Protein AF-A0A5J6XU18-F1 (afdb_monomer_lite)

Radius of gyration: 21.59 Å; chains: 1; bounding box: 53×30×56 Å

Secondary structure (DSSP, 8-state):
-PPEEEEEETTEEE--SEEEEEEEEETTEEEEEEEEE--HHHHHHHTT-SEEEEEEEETTS-EEEEEEEEEEEPSSS-EEEEEEEES-GGGGTTSEEEETT-S----TTTT--HHHHHHH-PPP----------HHHHHHHHTS-HHHHHHHHHHHHHHHH-

Sequence (162 aa):
MVGVKTVNLDGEEIYIFNSAIYILETSSGFSLELDIIVSEVALKKYSSRESIIAEIELSDSRVISSFMYVKSIPGRLPQLNLNCVIDGPYEYQGLDHIDENGINFPDVEKGISLADIRKVEMPDEKITLKLTLPIDQVEWLRGKTSKELKQIFKAIIYDQMN

Structure (mmCIF, N/CA/C/O backbone):
data_AF-A0A5J6XU18-F1
#
_entry.id   AF-A0A5J6XU18-F1
#
loop_
_atom_site.group_PDB
_atom_site.id
_atom_site.type_symbol
_atom_site.label_atom_id
_atom_site.label_alt_id
_atom_site.label_comp_id
_atom_site.label_asym_id
_atom_site.label_entity_id
_atom_site.label_seq_id
_atom_site.pdbx_PDB_ins_code
_atom_site.Cartn_x
_atom_site.Cartn_y
_atom_site.Cartn_z
_atom_site.occupancy
_atom_site.B_iso_or_equiv
_atom_site.auth_seq_id
_atom_site.auth_comp_id
_atom_site.auth_asym_id
_atom_site.auth_atom_id
_atom_site.pdbx_PDB_model_num
ATOM 1 N N . MET A 1 1 ? 4.903 -5.588 -23.743 1.00 73.75 1 MET A N 1
ATOM 2 C CA . MET A 1 1 ? 5.533 -4.983 -22.561 1.00 73.75 1 MET A CA 1
ATOM 3 C C . MET A 1 1 ? 5.434 -5.980 -21.428 1.00 73.75 1 MET A C 1
ATOM 5 O O . MET A 1 1 ? 4.394 -6.625 -21.307 1.00 73.75 1 MET A O 1
ATOM 9 N N . VAL A 1 2 ? 6.515 -6.175 -20.682 1.00 86.88 2 VAL A N 1
ATOM 10 C CA . VAL A 1 2 ? 6.519 -7.086 -19.535 1.00 86.88 2 VAL A CA 1
ATOM 11 C C . VAL A 1 2 ? 5.842 -6.377 -18.364 1.00 86.88 2 VAL A C 1
ATOM 13 O O . VAL A 1 2 ? 6.276 -5.309 -17.954 1.00 86.88 2 VAL A O 1
ATOM 16 N N . GLY A 1 3 ? 4.743 -6.944 -17.871 1.00 90.69 3 GLY A N 1
ATOM 17 C CA . GLY A 1 3 ? 4.034 -6.436 -16.695 1.00 90.69 3 GLY A CA 1
ATOM 18 C C . GLY A 1 3 ? 4.533 -7.069 -15.398 1.00 90.69 3 GLY A C 1
ATOM 19 O O . GLY A 1 3 ? 5.214 -8.099 -15.428 1.00 90.69 3 GLY A O 1
ATOM 20 N N . VAL A 1 4 ? 4.137 -6.481 -14.272 1.00 96.06 4 VAL A N 1
ATOM 21 C CA . VAL A 1 4 ? 4.347 -7.033 -12.928 1.00 96.06 4 VAL A CA 1
ATOM 22 C C . VAL A 1 4 ? 3.276 -8.082 -12.637 1.00 96.06 4 VAL A C 1
ATOM 24 O O . VAL A 1 4 ? 2.104 -7.895 -12.964 1.00 96.06 4 VAL A O 1
ATOM 27 N N . LYS A 1 5 ? 3.683 -9.198 -12.036 1.00 95.81 5 LYS A N 1
ATOM 28 C CA . LYS A 1 5 ? 2.805 -10.301 -11.643 1.00 95.81 5 LYS A CA 1
ATOM 29 C C . LYS A 1 5 ? 2.536 -10.288 -10.139 1.00 95.81 5 LYS A C 1
ATOM 31 O O . LYS A 1 5 ? 1.376 -10.326 -9.745 1.00 95.81 5 LYS A O 1
ATOM 36 N N . THR A 1 6 ? 3.584 -10.223 -9.322 1.00 97.12 6 THR A N 1
ATOM 37 C CA . THR A 1 6 ? 3.496 -10.129 -7.857 1.00 97.12 6 THR A CA 1
ATOM 38 C C . THR A 1 6 ? 4.580 -9.194 -7.332 1.00 97.12 6 THR A C 1
ATOM 40 O O . THR A 1 6 ? 5.605 -8.980 -7.987 1.00 97.12 6 THR A O 1
ATOM 43 N N . VAL A 1 7 ? 4.342 -8.617 -6.154 1.00 97.88 7 VAL A N 1
ATOM 44 C CA . VAL A 1 7 ? 5.342 -7.833 -5.424 1.00 97.88 7 VAL A CA 1
ATOM 45 C C . VAL A 1 7 ? 5.309 -8.240 -3.966 1.00 97.88 7 VAL A C 1
ATOM 47 O O . VAL A 1 7 ? 4.254 -8.268 -3.329 1.00 97.88 7 VAL A O 1
ATOM 50 N N . ASN A 1 8 ? 6.491 -8.516 -3.443 1.00 97.62 8 ASN A N 1
ATOM 51 C CA . ASN A 1 8 ? 6.731 -8.783 -2.044 1.00 97.62 8 ASN A CA 1
ATOM 52 C C . ASN A 1 8 ? 7.600 -7.665 -1.456 1.00 97.62 8 ASN A C 1
ATOM 54 O O . ASN A 1 8 ? 8.600 -7.265 -2.051 1.00 97.62 8 ASN A O 1
ATOM 58 N N . LEU A 1 9 ? 7.180 -7.142 -0.306 1.00 97.50 9 LEU A N 1
ATOM 59 C CA . LEU A 1 9 ? 7.829 -6.058 0.420 1.00 97.50 9 LEU A CA 1
ATOM 60 C C . LEU A 1 9 ? 8.232 -6.546 1.818 1.00 97.50 9 LEU A C 1
ATOM 62 O O . LEU A 1 9 ? 7.369 -6.783 2.667 1.00 97.50 9 LEU A O 1
ATOM 66 N N . ASP A 1 10 ? 9.539 -6.667 2.067 1.00 95.69 10 ASP A N 1
ATOM 67 C CA . ASP A 1 10 ? 10.135 -7.214 3.301 1.00 95.69 10 ASP A CA 1
ATOM 68 C C . ASP A 1 10 ? 9.577 -8.592 3.716 1.00 95.69 10 ASP A C 1
ATOM 70 O O . ASP A 1 10 ? 9.304 -8.856 4.890 1.00 95.69 10 ASP A O 1
ATOM 74 N N . GLY A 1 11 ? 9.406 -9.492 2.749 1.00 95.00 11 GLY A N 1
ATOM 75 C CA . GLY A 1 11 ? 8.909 -10.851 2.969 1.00 95.00 11 GLY A CA 1
ATOM 76 C C . GLY A 1 11 ? 7.382 -10.978 2.945 1.00 95.00 11 GLY A C 1
ATOM 77 O O . GLY A 1 11 ? 6.873 -12.095 3.043 1.00 95.00 11 GLY A O 1
ATOM 78 N N . GLU A 1 12 ? 6.638 -9.885 2.766 1.00 96.31 12 GLU A N 1
ATOM 79 C CA . GLU A 1 12 ? 5.176 -9.884 2.695 1.00 96.31 12 GLU A CA 1
ATOM 80 C C . GLU A 1 12 ? 4.657 -9.539 1.296 1.00 96.31 12 GLU A C 1
ATOM 82 O O . GLU A 1 12 ? 4.913 -8.455 0.773 1.00 96.31 12 GLU A O 1
ATOM 87 N N . GLU A 1 13 ? 3.888 -10.452 0.700 1.00 96.00 13 GLU A N 1
ATOM 88 C CA . GLU A 1 13 ? 3.200 -10.201 -0.568 1.00 96.00 13 GLU A CA 1
ATOM 89 C C . GLU A 1 13 ? 2.076 -9.180 -0.372 1.00 96.00 13 GLU A C 1
ATOM 91 O O . GLU A 1 13 ? 1.238 -9.316 0.525 1.00 96.00 13 GLU A O 1
ATOM 96 N N . ILE A 1 14 ? 2.050 -8.162 -1.230 1.00 95.31 14 ILE A N 1
ATOM 97 C CA . ILE A 1 14 ? 1.021 -7.124 -1.216 1.00 95.31 14 ILE A CA 1
ATOM 98 C C . ILE A 1 14 ? 0.064 -7.289 -2.394 1.00 95.31 14 ILE A C 1
ATOM 100 O O . ILE A 1 14 ? 0.458 -7.646 -3.504 1.00 95.31 14 ILE A O 1
ATOM 104 N N . TYR A 1 15 ? -1.211 -6.972 -2.169 1.00 95.06 15 TYR A N 1
ATOM 105 C CA . TYR A 1 15 ? -2.179 -6.919 -3.258 1.00 95.06 15 TYR A CA 1
ATOM 106 C C . TYR A 1 15 ? -1.983 -5.643 -4.080 1.00 95.06 15 TYR A C 1
ATOM 108 O O . TYR A 1 15 ? -2.032 -4.532 -3.543 1.00 95.06 15 TYR A O 1
ATOM 116 N N . ILE A 1 16 ? -1.803 -5.809 -5.389 1.00 95.31 16 ILE A N 1
ATOM 117 C CA . ILE A 1 16 ? -1.628 -4.714 -6.343 1.00 95.31 16 ILE A CA 1
ATOM 118 C C . ILE A 1 16 ? -2.872 -4.611 -7.215 1.00 95.31 16 ILE A C 1
ATOM 120 O O . ILE A 1 16 ? -3.276 -5.577 -7.859 1.00 95.31 16 ILE A O 1
ATOM 124 N N . PHE A 1 17 ? -3.460 -3.418 -7.265 1.00 95.75 17 PHE A N 1
ATOM 125 C CA . PHE A 1 17 ? -4.622 -3.142 -8.110 1.00 95.75 17 PHE A CA 1
ATOM 126 C C . PHE A 1 17 ? -4.215 -2.834 -9.549 1.00 95.75 17 PHE A C 1
ATOM 128 O O . PHE A 1 17 ? -4.908 -3.222 -10.486 1.00 95.75 17 PHE A O 1
ATOM 135 N N . ASN A 1 18 ? -3.098 -2.130 -9.718 1.00 95.56 18 ASN A N 1
ATOM 136 C CA . ASN A 1 18 ? -2.451 -1.879 -10.999 1.00 95.56 18 ASN A CA 1
ATOM 137 C C . ASN A 1 18 ? -1.001 -1.463 -10.753 1.00 95.56 18 ASN A C 1
ATOM 139 O O . ASN A 1 18 ? -0.651 -1.027 -9.654 1.00 95.56 18 ASN A O 1
ATOM 143 N N . SER A 1 19 ? -0.164 -1.601 -11.773 1.00 95.62 19 SER A N 1
ATOM 144 C CA . SER A 1 19 ? 1.255 -1.292 -11.672 1.00 95.62 19 SER A CA 1
ATOM 145 C C . SER A 1 19 ? 1.853 -0.891 -13.006 1.00 95.62 19 SER A C 1
ATOM 147 O O . SER A 1 19 ? 1.352 -1.272 -14.065 1.00 95.62 19 SER A O 1
ATOM 149 N N . ALA A 1 20 ? 2.971 -0.185 -12.936 1.00 95.19 20 ALA A N 1
ATOM 150 C CA . ALA A 1 20 ? 3.856 0.023 -14.058 1.00 95.19 20 ALA A CA 1
ATOM 151 C C . ALA A 1 20 ? 5.301 -0.090 -13.585 1.00 95.19 20 ALA A C 1
ATOM 153 O O . ALA A 1 20 ? 5.686 0.540 -12.604 1.00 95.19 20 ALA A O 1
ATOM 154 N N . ILE A 1 21 ? 6.086 -0.893 -14.298 1.00 95.81 21 ILE A N 1
ATOM 155 C CA . ILE A 1 21 ? 7.522 -1.016 -14.079 1.00 95.81 21 ILE A CA 1
ATOM 156 C C . ILE A 1 21 ? 8.251 -0.549 -15.335 1.00 95.81 21 ILE A C 1
ATOM 158 O O . ILE A 1 21 ? 7.909 -0.956 -16.450 1.00 95.81 21 ILE A O 1
ATOM 162 N N . TYR A 1 22 ? 9.223 0.335 -15.160 1.00 95.06 22 TYR A N 1
ATOM 163 C CA . TYR A 1 22 ? 9.940 0.965 -16.259 1.00 95.06 22 TYR A CA 1
ATOM 164 C C . TYR A 1 22 ? 11.332 1.408 -15.818 1.00 95.06 22 TYR A C 1
ATOM 166 O O . TYR A 1 22 ? 11.660 1.449 -14.633 1.00 95.06 22 TYR A O 1
ATOM 174 N N . ILE A 1 23 ? 12.166 1.716 -16.800 1.00 95.12 23 ILE A N 1
ATOM 175 C CA . ILE A 1 23 ? 13.488 2.288 -16.599 1.00 95.12 23 ILE A CA 1
ATOM 176 C C . ILE A 1 23 ? 13.374 3.783 -16.862 1.00 95.12 23 ILE A C 1
ATOM 178 O O . ILE A 1 23 ? 12.904 4.181 -17.930 1.00 95.12 23 ILE A O 1
ATOM 182 N N . LEU A 1 24 ? 13.805 4.596 -15.906 1.00 94.56 24 LEU A N 1
ATOM 183 C CA . LEU A 1 24 ? 13.913 6.038 -16.064 1.00 94.56 24 LEU A CA 1
ATOM 184 C C . LEU A 1 24 ? 15.366 6.401 -16.382 1.00 94.56 24 LEU A C 1
ATOM 186 O O . LEU A 1 24 ? 16.273 6.124 -15.596 1.00 94.56 24 LEU A O 1
ATOM 190 N N . GLU A 1 25 ? 15.580 7.026 -17.536 1.00 93.38 25 GLU A N 1
ATOM 191 C CA . GLU A 1 25 ? 16.854 7.619 -17.931 1.00 93.38 25 GLU A CA 1
ATOM 192 C C . GLU A 1 25 ? 16.849 9.109 -17.610 1.00 93.38 25 GLU A C 1
ATOM 194 O O . GLU A 1 25 ? 16.019 9.886 -18.089 1.00 93.38 25 GLU A O 1
ATOM 199 N N . THR A 1 26 ? 17.821 9.503 -16.799 1.00 90.62 26 THR A N 1
ATOM 200 C CA . THR A 1 26 ? 18.073 10.892 -16.431 1.00 90.62 26 THR A CA 1
ATOM 201 C C . THR A 1 26 ? 19.491 11.269 -16.825 1.00 90.62 26 THR A C 1
ATOM 203 O O . THR A 1 26 ? 20.350 10.415 -17.059 1.00 90.62 26 THR A O 1
ATOM 206 N N . SER A 1 27 ? 19.783 12.566 -16.812 1.00 88.06 27 SER A N 1
ATOM 207 C CA . SER A 1 27 ? 21.153 13.055 -17.010 1.00 88.06 27 SER A CA 1
ATOM 208 C C . SER A 1 27 ? 22.190 12.491 -16.017 1.00 88.06 27 SER A C 1
ATOM 210 O O . SER A 1 27 ? 23.386 12.528 -16.310 1.00 88.06 27 SER A O 1
ATOM 212 N N . SER A 1 28 ? 21.768 11.962 -14.860 1.00 86.88 28 SER A N 1
ATOM 213 C CA . SER A 1 28 ? 22.644 11.387 -13.828 1.00 86.88 28 SER A CA 1
ATOM 214 C C . SER A 1 28 ? 22.764 9.859 -13.869 1.00 86.88 28 SER A C 1
ATOM 216 O O . SER A 1 28 ? 23.577 9.309 -13.124 1.00 86.88 28 SER A O 1
ATOM 218 N N . GLY A 1 29 ? 22.008 9.174 -14.732 1.00 92.88 29 GLY A N 1
ATOM 219 C CA . GLY A 1 29 ? 22.038 7.719 -14.884 1.00 92.88 29 GLY A CA 1
ATOM 220 C C . GLY A 1 29 ? 20.647 7.102 -15.013 1.00 92.88 29 GLY A C 1
ATOM 221 O O . GLY A 1 29 ? 19.674 7.785 -15.339 1.00 92.88 29 GLY A O 1
ATOM 222 N N . PHE A 1 30 ? 20.570 5.799 -14.742 1.00 94.94 30 PHE A N 1
ATOM 223 C CA . PHE A 1 30 ? 19.352 5.001 -14.870 1.00 94.94 30 PHE A CA 1
ATOM 224 C C . PHE A 1 30 ? 18.791 4.627 -13.495 1.00 94.94 30 PHE A C 1
ATOM 226 O O . PHE A 1 30 ? 19.539 4.240 -12.591 1.00 94.94 30 PHE A O 1
ATOM 233 N N . SER A 1 31 ? 17.470 4.668 -13.348 1.00 95.75 31 SER A N 1
ATOM 234 C CA . SER A 1 31 ? 16.764 4.037 -12.232 1.00 95.75 31 SER A CA 1
ATOM 235 C C . SER A 1 31 ? 15.734 3.035 -12.733 1.00 95.75 31 SER A C 1
ATOM 237 O O . SER A 1 31 ? 15.142 3.191 -13.800 1.00 95.75 31 SER A O 1
ATOM 239 N N . LEU A 1 32 ? 15.537 1.978 -11.952 1.00 96.44 32 LEU A N 1
ATOM 240 C CA . LEU A 1 32 ? 14.373 1.117 -12.074 1.00 96.44 32 LEU A CA 1
ATOM 241 C C . LEU A 1 32 ? 13.261 1.727 -11.227 1.00 96.44 32 LEU A C 1
ATOM 243 O O . LEU A 1 32 ? 13.463 1.961 -10.037 1.00 96.44 32 LEU A O 1
ATOM 247 N N . GLU A 1 33 ? 12.108 1.952 -11.840 1.00 96.38 33 GLU A N 1
ATOM 248 C CA . GLU A 1 33 ? 10.931 2.545 -11.218 1.00 96.38 33 GLU A CA 1
ATOM 249 C C . GLU A 1 33 ? 9.782 1.536 -11.230 1.00 96.38 33 GLU A C 1
ATOM 251 O O . GLU A 1 33 ? 9.524 0.873 -12.239 1.00 96.38 33 GLU A O 1
ATOM 256 N N . LEU A 1 34 ? 9.080 1.433 -10.107 1.00 97.25 34 LEU A N 1
ATOM 257 C CA . LEU A 1 34 ? 7.866 0.648 -9.960 1.00 97.25 34 LEU A CA 1
ATOM 258 C C . LEU A 1 34 ? 6.794 1.500 -9.278 1.00 97.25 34 LEU A C 1
ATOM 260 O O . LEU A 1 34 ? 6.836 1.727 -8.068 1.00 97.25 34 LEU A O 1
ATOM 264 N N . ASP A 1 35 ? 5.802 1.910 -10.057 1.00 96.12 35 ASP A N 1
ATOM 265 C CA . ASP A 1 35 ? 4.590 2.546 -9.560 1.00 96.12 35 ASP A CA 1
ATOM 266 C C . ASP A 1 35 ? 3.513 1.493 -9.323 1.00 96.12 35 ASP A C 1
ATOM 268 O O . ASP A 1 35 ? 3.214 0.687 -10.206 1.00 96.12 35 ASP A O 1
ATOM 272 N N . ILE A 1 36 ? 2.907 1.502 -8.137 1.00 96.69 36 ILE A N 1
ATOM 273 C CA . ILE A 1 36 ? 1.870 0.541 -7.747 1.00 96.69 36 ILE A CA 1
ATOM 274 C C . ILE A 1 36 ? 0.692 1.235 -7.070 1.00 96.69 36 ILE A C 1
ATOM 276 O O . ILE A 1 36 ? 0.864 2.035 -6.147 1.00 96.69 36 ILE A O 1
ATOM 280 N N . ILE A 1 37 ? -0.522 0.869 -7.487 1.00 97.31 37 ILE A N 1
ATOM 281 C CA . ILE A 1 37 ? -1.741 1.145 -6.726 1.00 97.31 37 ILE A CA 1
ATOM 282 C C . ILE A 1 37 ? -1.940 0.015 -5.723 1.00 97.31 37 ILE A C 1
ATOM 284 O O . ILE A 1 37 ? -2.057 -1.155 -6.098 1.00 97.31 37 ILE A O 1
ATOM 288 N N . VAL A 1 38 ? -1.997 0.381 -4.448 1.00 96.94 38 VAL A N 1
ATOM 289 C CA . VAL A 1 38 ? -2.103 -0.536 -3.305 1.00 96.94 38 VAL A CA 1
ATOM 290 C C . VAL A 1 38 ? -3.364 -0.232 -2.496 1.00 96.94 38 VAL A C 1
ATOM 292 O O . VAL A 1 38 ? -4.179 0.585 -2.901 1.00 96.94 38 VAL A O 1
ATOM 295 N N . SER A 1 39 ? -3.587 -0.888 -1.360 1.00 96.75 39 SER A N 1
ATOM 296 C CA . SER A 1 39 ? -4.671 -0.496 -0.452 1.00 96.75 39 SER A CA 1
ATOM 297 C C . SER A 1 39 ? -4.277 0.703 0.413 1.00 96.75 39 SER A C 1
ATOM 299 O O . SER A 1 39 ? -3.095 0.996 0.609 1.00 96.75 39 SER A O 1
ATOM 301 N N . GLU A 1 40 ? -5.254 1.379 1.024 1.00 95.94 40 GLU A N 1
ATOM 302 C CA . GLU A 1 40 ? -4.952 2.412 2.026 1.00 95.94 40 GLU A CA 1
ATOM 303 C C . GLU A 1 40 ? -4.213 1.846 3.252 1.00 95.94 40 GLU A C 1
ATOM 305 O O . GLU A 1 40 ? -3.463 2.569 3.912 1.00 95.94 40 GLU A O 1
ATOM 310 N N . VAL A 1 41 ? -4.407 0.560 3.566 1.00 95.19 41 VAL A N 1
ATOM 311 C CA . VAL A 1 41 ? -3.705 -0.125 4.661 1.00 95.19 41 VAL A CA 1
ATOM 312 C C . VAL A 1 41 ? -2.234 -0.333 4.304 1.00 95.19 41 VAL A C 1
ATOM 314 O O . VAL A 1 41 ? -1.361 0.031 5.096 1.00 95.19 41 VAL A O 1
ATOM 317 N N . ALA A 1 42 ? -1.951 -0.843 3.103 1.00 95.88 42 ALA A N 1
ATOM 318 C CA . ALA A 1 42 ? -0.594 -1.017 2.597 1.00 95.88 42 ALA A CA 1
ATOM 319 C C . ALA A 1 42 ? 0.129 0.330 2.477 1.00 95.88 42 ALA A C 1
ATOM 321 O O . ALA A 1 42 ? 1.249 0.465 2.970 1.00 95.88 42 ALA A O 1
ATOM 322 N N . LEU A 1 43 ? -0.531 1.358 1.932 1.00 95.94 43 LEU A N 1
ATOM 323 C CA . LEU A 1 43 ? 0.039 2.703 1.860 1.00 95.94 43 LEU A CA 1
ATOM 324 C C . LEU A 1 43 ? 0.491 3.179 3.245 1.00 95.94 43 LEU A C 1
ATOM 326 O O . LEU A 1 43 ? 1.659 3.502 3.417 1.00 95.94 43 LEU A O 1
ATOM 330 N N . LYS A 1 44 ? -0.391 3.144 4.254 1.00 93.94 44 LYS A N 1
ATOM 331 C CA . LYS A 1 44 ? -0.054 3.559 5.630 1.00 93.94 44 LYS A CA 1
ATOM 332 C C . LYS A 1 44 ? 1.100 2.762 6.239 1.00 93.94 44 LYS A C 1
ATOM 334 O O . LYS A 1 44 ? 1.846 3.296 7.059 1.00 93.94 44 LYS A O 1
ATOM 339 N N . LYS A 1 45 ? 1.214 1.480 5.892 1.00 94.75 45 LYS A N 1
ATOM 340 C CA . LYS A 1 45 ? 2.243 0.578 6.415 1.00 94.75 45 LYS A CA 1
ATOM 341 C C . LYS A 1 45 ? 3.628 0.875 5.844 1.00 94.75 45 LYS A C 1
ATOM 343 O O . LYS A 1 45 ? 4.608 0.801 6.588 1.00 94.75 45 LYS A O 1
ATOM 348 N N . TYR A 1 46 ? 3.709 1.187 4.553 1.00 95.56 46 TYR A N 1
ATOM 349 C C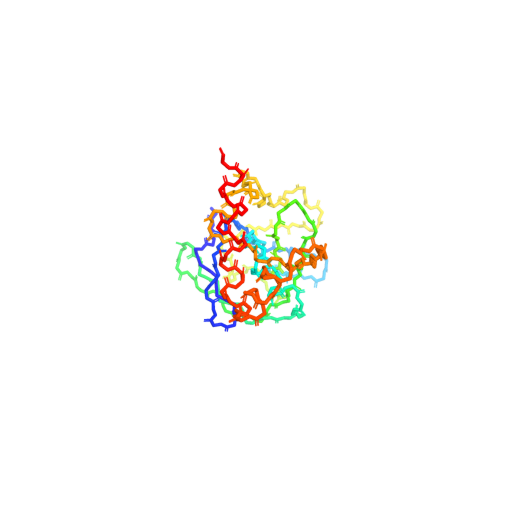A . TYR A 1 46 ? 4.982 1.320 3.845 1.00 95.56 46 TYR A CA 1
ATOM 350 C C . TYR A 1 46 ? 5.398 2.775 3.595 1.00 95.56 46 TYR A C 1
ATOM 352 O O . TYR A 1 46 ? 6.591 3.038 3.513 1.00 95.56 46 TYR A O 1
ATOM 360 N N . SER A 1 47 ? 4.473 3.741 3.569 1.00 92.31 47 SER A N 1
ATOM 361 C CA . SER A 1 47 ? 4.773 5.150 3.255 1.00 92.31 47 SER A CA 1
ATOM 362 C C . SER A 1 47 ? 5.695 5.851 4.257 1.00 92.31 47 SER A C 1
ATOM 364 O O . SER A 1 47 ? 6.209 6.924 3.964 1.00 92.31 47 SER A O 1
ATOM 366 N N . SER A 1 48 ? 5.845 5.305 5.466 1.00 91.25 48 SER A N 1
ATOM 367 C CA . SER A 1 48 ? 6.744 5.829 6.501 1.00 91.25 48 SER A CA 1
ATOM 368 C C . SER A 1 48 ? 8.151 5.231 6.442 1.00 91.25 48 SER A C 1
ATOM 370 O O . SER A 1 48 ? 9.028 5.678 7.182 1.00 91.25 48 SER A O 1
ATOM 372 N N . ARG A 1 49 ? 8.373 4.220 5.593 1.00 93.88 49 ARG A N 1
ATOM 373 C CA . ARG A 1 49 ? 9.688 3.613 5.389 1.00 93.88 49 ARG A CA 1
ATOM 374 C C . ARG A 1 49 ? 10.460 4.420 4.355 1.00 93.88 49 ARG A C 1
ATOM 376 O O . ARG A 1 49 ? 9.900 4.843 3.355 1.00 93.88 49 ARG A O 1
ATOM 383 N N . GLU A 1 50 ? 11.752 4.604 4.598 1.00 94.12 50 GLU A N 1
ATOM 384 C CA . GLU A 1 50 ? 12.655 5.211 3.615 1.00 94.12 50 GLU A CA 1
ATOM 385 C C . GLU A 1 50 ? 12.982 4.225 2.488 1.00 94.12 50 GLU A C 1
ATOM 387 O O . GLU A 1 50 ? 13.074 4.600 1.321 1.00 94.12 50 GLU A O 1
ATOM 392 N N . SER A 1 51 ? 13.143 2.951 2.842 1.00 95.75 51 SER A N 1
ATOM 393 C CA . SER A 1 51 ? 13.559 1.887 1.936 1.00 95.75 51 SER A CA 1
ATOM 394 C C . SER A 1 51 ? 13.022 0.524 2.373 1.00 95.75 51 SER A C 1
ATOM 396 O O . SER A 1 51 ? 12.596 0.348 3.520 1.00 95.75 51 SER A O 1
ATOM 398 N N . ILE A 1 52 ? 13.004 -0.418 1.433 1.00 97.00 52 ILE A N 1
ATOM 399 C CA . ILE A 1 52 ? 12.451 -1.765 1.581 1.00 97.00 52 ILE A CA 1
ATOM 400 C C . ILE A 1 52 ? 13.224 -2.758 0.709 1.00 97.00 52 ILE A C 1
ATOM 402 O O . ILE A 1 52 ? 13.726 -2.391 -0.356 1.00 97.00 52 ILE A O 1
ATOM 406 N N . ILE A 1 53 ? 13.297 -4.023 1.125 1.00 97.50 53 ILE A N 1
ATOM 407 C CA . ILE A 1 53 ? 13.653 -5.105 0.206 1.00 97.50 53 ILE A CA 1
ATOM 408 C C . ILE A 1 53 ? 12.400 -5.435 -0.607 1.00 97.50 53 ILE A C 1
ATOM 410 O O . ILE A 1 53 ? 11.388 -5.861 -0.046 1.00 97.50 53 ILE A O 1
ATOM 414 N N . ALA A 1 54 ? 12.463 -5.200 -1.915 1.00 97.81 54 ALA A N 1
ATOM 415 C CA . ALA A 1 54 ? 11.392 -5.500 -2.851 1.00 97.81 54 ALA A CA 1
ATOM 416 C C . ALA A 1 54 ? 11.776 -6.701 -3.719 1.00 97.81 54 ALA A C 1
ATOM 418 O O . ALA A 1 54 ? 12.826 -6.692 -4.367 1.00 97.81 54 ALA A O 1
ATOM 419 N N . GLU A 1 55 ? 10.904 -7.704 -3.762 1.00 98.12 55 GLU A N 1
ATOM 420 C CA . GLU A 1 55 ? 10.977 -8.816 -4.708 1.00 98.12 55 GLU A CA 1
ATOM 421 C C . GLU A 1 55 ? 9.807 -8.688 -5.689 1.00 98.12 55 GLU A C 1
ATOM 423 O O . GLU A 1 55 ? 8.639 -8.736 -5.302 1.00 98.12 55 GLU A O 1
ATOM 428 N N . ILE A 1 56 ? 10.120 -8.477 -6.964 1.00 97.69 56 ILE A N 1
ATOM 429 C CA . ILE A 1 56 ? 9.154 -8.213 -8.030 1.00 97.69 56 ILE A CA 1
ATOM 430 C C . ILE A 1 56 ? 9.201 -9.384 -9.003 1.00 97.69 56 ILE A C 1
ATOM 432 O O . ILE A 1 56 ? 10.200 -9.579 -9.699 1.00 97.69 56 ILE A O 1
ATOM 436 N N . GLU A 1 57 ? 8.117 -10.151 -9.080 1.00 97.50 57 GLU A N 1
ATOM 437 C CA . GLU A 1 57 ? 7.956 -11.175 -10.108 1.00 97.50 57 GLU A CA 1
ATOM 438 C C . GLU A 1 57 ? 7.327 -10.540 -11.347 1.00 97.50 57 GLU A C 1
ATOM 440 O O . GLU A 1 57 ? 6.253 -9.935 -11.293 1.00 97.50 57 GLU A O 1
ATOM 445 N N . LEU A 1 58 ? 7.987 -10.691 -12.488 1.00 96.38 58 LEU A N 1
ATOM 446 C CA . LEU A 1 58 ? 7.503 -10.228 -13.776 1.00 96.38 58 LEU A CA 1
ATOM 447 C C . LEU A 1 58 ? 6.650 -11.299 -14.461 1.00 96.38 58 LEU A C 1
ATOM 449 O O . LEU A 1 58 ? 6.772 -12.501 -14.228 1.00 96.38 58 LEU A O 1
ATOM 453 N N . SER A 1 59 ? 5.786 -10.858 -15.370 1.00 95.06 59 SER A N 1
ATOM 454 C CA . SER A 1 59 ? 4.925 -11.729 -16.185 1.00 95.06 59 SER A CA 1
ATOM 455 C C . SER A 1 59 ? 5.691 -12.738 -17.054 1.00 95.06 59 SER A C 1
ATOM 457 O O . SER A 1 59 ? 5.125 -13.758 -17.442 1.00 95.06 59 SER A O 1
ATOM 459 N N . ASP A 1 60 ? 6.977 -12.498 -17.316 1.00 94.19 60 ASP A N 1
ATOM 460 C CA . ASP A 1 60 ? 7.887 -13.416 -18.009 1.00 94.19 60 ASP A CA 1
ATOM 461 C C . ASP A 1 60 ? 8.706 -14.309 -17.056 1.00 94.19 60 ASP A C 1
ATOM 463 O O . ASP A 1 60 ? 9.658 -14.960 -17.482 1.00 94.19 60 ASP A O 1
ATOM 467 N N . SER A 1 61 ? 8.308 -14.385 -15.780 1.00 93.62 61 SER A N 1
ATOM 468 C CA . SER A 1 61 ? 8.929 -15.191 -14.716 1.00 93.62 61 SER A CA 1
ATOM 469 C C . SER A 1 61 ? 10.315 -14.732 -14.260 1.00 93.62 61 SER A C 1
ATOM 471 O O . SER A 1 61 ? 10.937 -15.410 -13.439 1.00 93.62 61 SER A O 1
ATOM 473 N N . ARG A 1 62 ? 10.814 -13.583 -14.733 1.00 94.56 62 ARG A N 1
ATOM 474 C CA . ARG A 1 62 ? 11.974 -12.945 -14.102 1.00 94.56 62 ARG A CA 1
ATOM 475 C C . ARG A 1 62 ? 11.602 -12.451 -12.711 1.00 94.56 62 ARG A C 1
ATOM 477 O O . ARG A 1 62 ? 10.498 -11.958 -12.497 1.00 94.56 62 ARG A O 1
ATOM 484 N N . VAL A 1 63 ? 12.550 -12.550 -11.788 1.00 95.38 63 VAL A N 1
ATOM 485 C CA . VAL A 1 63 ? 12.419 -12.011 -10.434 1.00 95.38 63 VAL A CA 1
ATOM 486 C C . VAL A 1 63 ? 13.494 -10.957 -10.241 1.00 95.38 63 VAL A C 1
ATOM 488 O O . VAL A 1 63 ? 14.679 -11.239 -10.418 1.00 95.38 63 VAL A O 1
ATOM 491 N N . ILE A 1 64 ? 13.073 -9.748 -9.891 1.00 95.62 64 ILE A N 1
ATOM 492 C CA . ILE A 1 64 ? 13.962 -8.650 -9.522 1.00 95.62 64 ILE A CA 1
ATOM 493 C C . ILE A 1 64 ? 13.923 -8.539 -8.004 1.00 95.62 64 ILE A C 1
ATOM 495 O O . ILE A 1 64 ? 12.870 -8.271 -7.439 1.00 95.62 64 ILE A O 1
ATOM 499 N N . SER A 1 65 ? 15.064 -8.738 -7.351 1.00 96.19 65 SER A N 1
ATOM 500 C CA . SER A 1 65 ? 15.217 -8.535 -5.909 1.00 96.19 65 SER A CA 1
ATOM 501 C C . SER A 1 65 ? 16.175 -7.378 -5.683 1.00 96.19 65 SER A C 1
ATOM 503 O O . SER A 1 65 ? 17.348 -7.479 -6.043 1.00 96.19 65 SER A O 1
ATOM 505 N N . SER A 1 66 ? 15.697 -6.288 -5.091 1.00 95.62 66 SER A N 1
ATOM 506 C CA . SER A 1 66 ? 16.516 -5.098 -4.861 1.00 95.62 66 SER A CA 1
ATOM 507 C C . SER A 1 66 ? 16.127 -4.366 -3.583 1.00 95.62 66 SER A C 1
ATOM 509 O O . SER A 1 66 ? 15.009 -4.480 -3.082 1.00 95.62 66 SER A O 1
ATOM 511 N N . PHE A 1 67 ? 17.069 -3.584 -3.066 1.00 97.12 67 PHE A N 1
ATOM 512 C CA . PHE A 1 67 ? 16.802 -2.603 -2.028 1.00 97.12 67 PHE A CA 1
ATOM 513 C C . PHE A 1 67 ? 16.298 -1.318 -2.690 1.00 97.12 67 PHE A C 1
ATOM 515 O O . PHE A 1 67 ? 17.045 -0.652 -3.407 1.00 97.12 67 PHE A O 1
ATOM 522 N N . MET A 1 68 ? 15.026 -0.989 -2.479 1.00 97.94 68 MET A N 1
ATOM 523 C CA . MET A 1 68 ? 14.350 0.120 -3.151 1.00 97.94 68 MET A CA 1
ATOM 524 C C . MET A 1 68 ? 13.948 1.209 -2.163 1.00 97.94 68 MET A C 1
ATOM 526 O O . MET A 1 68 ? 13.483 0.923 -1.061 1.00 97.94 68 MET A O 1
ATOM 530 N N . TYR A 1 69 ? 14.087 2.465 -2.574 1.00 97.81 69 TYR A N 1
ATOM 531 C CA . TYR A 1 69 ? 13.539 3.613 -1.865 1.00 97.81 69 TYR A CA 1
ATOM 532 C C . TYR A 1 69 ? 12.031 3.677 -2.061 1.00 97.81 69 TYR A C 1
ATOM 534 O O . TYR A 1 69 ? 11.542 3.535 -3.182 1.00 97.81 69 TYR A O 1
ATOM 542 N N . VA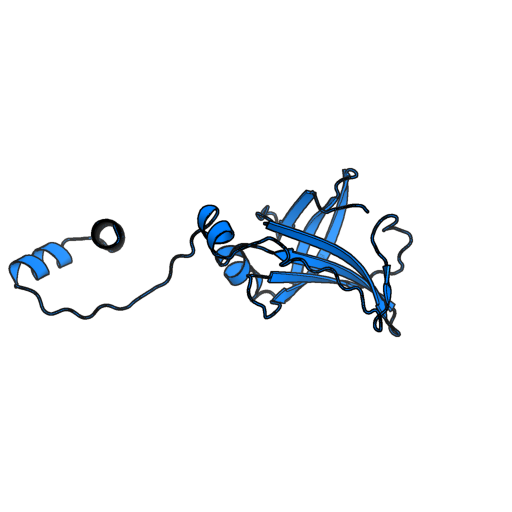L A 1 70 ? 11.304 3.938 -0.978 1.00 96.94 70 VAL A N 1
ATOM 543 C CA . VAL A 1 70 ? 9.842 4.010 -0.986 1.00 96.94 70 VAL A CA 1
ATOM 544 C C . VAL A 1 70 ? 9.407 5.468 -0.974 1.00 96.94 70 VAL A C 1
ATOM 546 O O . VAL A 1 70 ? 9.827 6.254 -0.126 1.00 96.94 70 VAL A O 1
ATOM 549 N N . LYS A 1 71 ? 8.523 5.838 -1.898 1.00 95.75 71 LYS A N 1
ATOM 550 C CA . LYS A 1 71 ? 7.881 7.154 -1.929 1.00 95.75 71 LYS A CA 1
ATOM 551 C C . LYS A 1 71 ? 6.372 6.985 -2.017 1.00 95.75 71 LYS A C 1
ATOM 553 O O . LYS A 1 71 ? 5.865 6.271 -2.874 1.00 95.75 71 LYS A O 1
ATOM 558 N N . SER A 1 72 ? 5.639 7.676 -1.149 1.00 93.88 72 SER A N 1
ATOM 559 C CA . SER A 1 72 ? 4.198 7.855 -1.338 1.00 93.88 72 SER A CA 1
ATOM 560 C C . SER A 1 72 ? 3.979 8.913 -2.408 1.00 93.88 72 SER A C 1
ATOM 562 O O . SER A 1 72 ? 4.468 10.035 -2.266 1.00 93.88 72 SER A O 1
ATOM 564 N N . ILE A 1 73 ? 3.211 8.581 -3.440 1.00 89.62 73 ILE A N 1
ATOM 565 C CA . ILE A 1 73 ? 2.839 9.549 -4.471 1.00 89.62 73 ILE A CA 1
ATOM 566 C C . ILE A 1 73 ? 1.501 10.186 -4.074 1.00 89.62 73 ILE A C 1
ATOM 568 O O . ILE A 1 73 ? 0.540 9.463 -3.802 1.00 89.62 73 ILE A O 1
ATOM 572 N N . PRO A 1 74 ? 1.415 11.524 -3.965 1.00 83.81 74 PRO A N 1
ATOM 573 C CA . PRO A 1 74 ? 0.143 12.189 -3.725 1.00 83.81 74 PRO A CA 1
ATOM 574 C C . PRO A 1 74 ? -0.745 12.060 -4.970 1.00 83.81 74 PRO A C 1
ATOM 576 O O . PRO A 1 74 ? -0.338 12.433 -6.066 1.00 83.81 74 PRO A O 1
ATOM 579 N N . GLY A 1 75 ? -1.968 11.563 -4.796 1.00 79.50 75 GLY A N 1
ATOM 580 C CA . GLY A 1 75 ? -2.886 11.264 -5.897 1.00 79.50 75 GLY A CA 1
ATOM 581 C C . GLY A 1 75 ? -4.321 11.043 -5.420 1.00 79.50 75 GLY A C 1
ATOM 582 O O . GLY A 1 75 ? -4.647 11.309 -4.257 1.00 79.50 75 GLY A O 1
ATOM 583 N N . ARG A 1 76 ? -5.203 10.575 -6.315 1.00 87.00 76 ARG A N 1
ATOM 584 C CA . ARG A 1 76 ? -6.580 10.199 -5.935 1.00 87.00 76 ARG A CA 1
ATOM 585 C C . ARG A 1 76 ? -6.618 8.823 -5.295 1.00 87.00 76 ARG A C 1
ATOM 587 O O . ARG A 1 76 ? -7.518 8.570 -4.489 1.00 87.00 76 ARG A O 1
ATOM 594 N N . LEU A 1 77 ? -5.694 7.947 -5.674 1.00 95.38 77 LEU A N 1
ATOM 595 C CA . LEU A 1 77 ? -5.614 6.583 -5.178 1.00 95.38 77 LEU A CA 1
ATOM 596 C C . LEU A 1 77 ? -4.374 6.382 -4.295 1.00 95.38 77 LEU A C 1
ATOM 598 O O . LEU A 1 77 ? -3.379 7.092 -4.433 1.00 95.38 77 LEU A O 1
ATOM 602 N N . PRO A 1 78 ? -4.423 5.424 -3.358 1.00 95.75 78 PRO A N 1
ATOM 603 C CA . PRO A 1 78 ? -3.250 5.013 -2.596 1.00 95.75 78 PRO A CA 1
ATOM 604 C C . PRO A 1 78 ? -2.149 4.438 -3.502 1.00 95.75 78 PRO A C 1
ATOM 606 O O . PRO A 1 78 ? -2.275 3.325 -4.014 1.00 95.75 78 PRO A O 1
ATOM 609 N N . GLN A 1 79 ? -1.060 5.192 -3.662 1.00 96.00 79 GLN A N 1
ATOM 610 C CA . GLN A 1 79 ? 0.043 4.856 -4.561 1.00 96.00 79 GLN A CA 1
ATOM 611 C C . GLN A 1 79 ? 1.399 4.878 -3.850 1.00 96.00 79 GLN A C 1
ATOM 613 O O . GLN A 1 79 ? 1.721 5.807 -3.098 1.00 96.00 79 GLN A O 1
ATOM 618 N N . LEU A 1 80 ? 2.212 3.865 -4.143 1.00 96.94 80 LEU A N 1
ATOM 619 C CA . LEU A 1 80 ? 3.629 3.817 -3.800 1.00 96.94 80 LEU A CA 1
ATOM 620 C C . LEU A 1 80 ? 4.458 3.806 -5.086 1.00 96.94 80 LEU A C 1
ATOM 622 O O . LEU A 1 80 ? 4.095 3.143 -6.054 1.00 96.94 80 LEU A O 1
ATOM 626 N N . ASN A 1 81 ? 5.573 4.524 -5.059 1.00 96.81 81 ASN A N 1
ATOM 627 C CA . ASN A 1 81 ? 6.663 4.401 -6.014 1.00 96.81 81 ASN A CA 1
ATOM 628 C C . ASN A 1 81 ? 7.848 3.744 -5.296 1.00 96.81 81 ASN A C 1
ATOM 630 O O . ASN A 1 81 ? 8.227 4.162 -4.194 1.00 96.81 81 ASN A O 1
ATOM 634 N N . LEU A 1 82 ? 8.402 2.707 -5.911 1.00 97.69 82 LEU A N 1
ATOM 635 C CA . LEU A 1 82 ? 9.604 2.011 -5.475 1.00 97.69 82 LEU A CA 1
ATOM 636 C C . LEU A 1 82 ? 10.687 2.254 -6.520 1.00 97.69 82 LEU A C 1
ATOM 638 O O . LEU A 1 82 ? 10.459 1.992 -7.699 1.00 97.69 82 LEU A O 1
ATOM 642 N N . ASN A 1 83 ? 11.851 2.749 -6.099 1.00 96.94 83 ASN A N 1
ATOM 643 C CA . ASN A 1 83 ? 12.943 3.020 -7.032 1.00 96.94 83 ASN A CA 1
ATOM 644 C C . ASN A 1 83 ? 14.318 2.628 -6.502 1.00 96.94 83 ASN A C 1
ATOM 646 O O . ASN A 1 83 ? 14.592 2.698 -5.303 1.00 96.94 83 ASN A O 1
ATOM 650 N N . CYS A 1 84 ? 15.205 2.236 -7.411 1.00 96.62 84 CYS A N 1
ATOM 651 C CA . CYS A 1 84 ? 16.627 2.065 -7.133 1.00 96.62 84 CYS A CA 1
ATOM 652 C C . CYS A 1 84 ? 17.465 2.439 -8.358 1.00 96.62 84 CYS A C 1
ATOM 654 O O . CYS A 1 84 ? 17.033 2.268 -9.497 1.00 96.62 84 CYS A O 1
ATOM 656 N N . VAL A 1 85 ? 18.683 2.925 -8.121 1.00 95.94 85 VAL A N 1
ATOM 657 C CA . VAL A 1 85 ? 19.658 3.185 -9.189 1.00 95.94 85 VAL A CA 1
ATOM 658 C C . VAL A 1 85 ? 20.129 1.856 -9.780 1.00 95.94 85 VAL A C 1
ATOM 660 O O . VAL A 1 85 ? 20.351 0.899 -9.037 1.00 95.94 85 VAL A O 1
ATOM 663 N N . ILE A 1 86 ? 20.288 1.804 -11.102 1.00 95.44 86 ILE A N 1
ATOM 664 C CA . ILE A 1 86 ? 20.803 0.641 -11.833 1.00 95.44 86 ILE A CA 1
ATOM 665 C C . ILE A 1 86 ? 21.978 1.052 -12.729 1.00 95.44 86 ILE A C 1
ATOM 667 O O . ILE A 1 86 ? 22.032 2.178 -13.220 1.00 95.44 86 ILE A O 1
ATOM 671 N N . ASP A 1 87 ? 22.906 0.125 -12.976 1.00 90.69 87 ASP A N 1
ATOM 672 C CA . ASP A 1 87 ? 24.108 0.398 -13.782 1.00 90.69 87 ASP A CA 1
ATOM 673 C C . ASP A 1 87 ? 23.798 0.586 -15.277 1.00 90.69 87 ASP A C 1
ATOM 675 O O . ASP A 1 87 ? 24.538 1.247 -16.007 1.00 90.69 87 ASP A O 1
ATOM 679 N N . GLY A 1 88 ? 22.692 0.010 -15.750 1.00 87.06 88 GLY A N 1
ATOM 680 C CA . GLY A 1 88 ? 22.223 0.185 -17.115 1.00 87.06 88 GLY A CA 1
ATOM 681 C C . GLY A 1 88 ? 21.003 -0.674 -17.450 1.00 87.06 88 GLY A C 1
ATOM 682 O O . GLY A 1 88 ? 20.652 -1.596 -16.711 1.00 87.06 88 GLY A O 1
ATOM 683 N N . PRO A 1 89 ? 20.354 -0.416 -18.595 1.00 88.12 89 PRO A N 1
ATOM 684 C CA . PRO A 1 89 ? 19.072 -1.031 -18.931 1.00 88.12 89 PRO A CA 1
ATOM 685 C C . PRO A 1 89 ? 19.174 -2.473 -19.452 1.00 88.12 89 PRO A C 1
ATOM 687 O O . PRO A 1 89 ? 18.156 -3.137 -19.644 1.00 88.12 89 PRO A O 1
ATOM 690 N N . TYR A 1 90 ? 20.384 -2.977 -19.716 1.00 85.62 90 TYR A N 1
ATOM 691 C CA . TYR A 1 90 ? 20.584 -4.239 -20.437 1.00 85.62 90 TYR A CA 1
ATOM 692 C C . TYR A 1 90 ? 20.029 -5.469 -19.700 1.00 85.62 90 TYR A C 1
ATOM 694 O O . TYR A 1 90 ? 19.556 -6.402 -20.343 1.00 85.62 90 TYR A O 1
ATOM 702 N N . GLU A 1 91 ? 20.040 -5.472 -18.367 1.00 82.94 91 GLU A N 1
ATOM 703 C CA . GLU A 1 91 ? 19.498 -6.574 -17.553 1.00 82.94 91 GLU A CA 1
ATOM 704 C C . GLU A 1 91 ? 17.958 -6.560 -17.485 1.00 82.94 91 GLU A C 1
ATOM 706 O O . GLU A 1 91 ? 17.318 -7.552 -17.132 1.00 82.94 91 GLU A O 1
ATOM 711 N N . TYR A 1 92 ? 17.346 -5.458 -17.922 1.00 89.81 92 TYR A N 1
ATOM 712 C CA . TYR A 1 92 ? 15.921 -5.163 -17.797 1.00 89.81 92 TYR A CA 1
ATOM 713 C C . TYR A 1 92 ? 15.219 -5.116 -19.163 1.00 89.81 92 TYR A C 1
ATOM 715 O O . TYR A 1 92 ? 14.236 -4.404 -19.357 1.00 89.81 92 TYR A O 1
ATOM 723 N N . GLN A 1 93 ? 15.695 -5.910 -20.132 1.00 87.06 93 GLN A N 1
ATOM 724 C CA . GLN A 1 93 ? 15.091 -5.991 -21.469 1.00 87.06 93 GLN A CA 1
ATOM 725 C C . GLN A 1 93 ? 13.580 -6.255 -21.400 1.00 87.06 93 GLN A C 1
ATOM 727 O O . GLN A 1 93 ? 13.117 -7.080 -20.613 1.00 87.06 93 GLN A O 1
ATOM 732 N N . GLY A 1 94 ? 12.802 -5.568 -22.237 1.00 87.81 94 GLY A N 1
ATOM 733 C CA . GLY A 1 94 ? 11.344 -5.715 -22.297 1.00 87.81 94 GLY A CA 1
ATOM 734 C C . GLY A 1 94 ? 10.556 -4.855 -21.303 1.00 87.81 94 GLY A C 1
ATOM 735 O O . GLY A 1 94 ? 9.322 -4.859 -21.381 1.00 87.81 94 GLY A O 1
ATOM 736 N N . LEU A 1 95 ? 11.246 -4.124 -20.418 1.00 92.31 95 LEU A N 1
ATOM 737 C CA . LEU A 1 95 ? 10.672 -2.993 -19.692 1.00 92.31 95 LEU A CA 1
ATOM 738 C C . LEU A 1 95 ? 10.674 -1.745 -20.579 1.00 92.31 95 LEU A C 1
ATOM 740 O O . LEU A 1 95 ? 11.534 -1.599 -21.452 1.00 92.31 95 LEU A O 1
ATOM 744 N N . ASP A 1 96 ? 9.708 -0.859 -20.350 1.00 91.19 96 ASP A N 1
ATOM 745 C CA . ASP A 1 96 ? 9.667 0.421 -21.050 1.00 91.19 96 ASP A CA 1
ATOM 746 C C . ASP A 1 96 ? 10.813 1.319 -20.584 1.00 91.19 96 ASP A C 1
ATOM 748 O O . ASP A 1 96 ? 11.232 1.272 -19.426 1.00 91.19 96 ASP A O 1
ATOM 752 N N . HIS A 1 97 ? 11.308 2.140 -21.505 1.00 90.75 97 HIS A N 1
ATOM 753 C CA . HIS A 1 97 ? 12.374 3.096 -21.253 1.00 90.75 97 HIS A CA 1
ATOM 754 C C . HIS A 1 97 ? 11.822 4.508 -21.420 1.00 90.75 97 HIS A C 1
ATOM 756 O O . HIS A 1 97 ? 11.292 4.842 -22.483 1.00 90.75 97 HIS A O 1
ATOM 762 N N . ILE A 1 98 ? 11.909 5.304 -20.360 1.00 90.75 98 ILE A N 1
ATOM 763 C CA . ILE A 1 98 ? 11.330 6.643 -20.276 1.00 90.75 98 ILE A CA 1
ATOM 764 C C . ILE A 1 98 ? 12.460 7.631 -20.024 1.00 90.75 98 ILE A C 1
ATOM 766 O O . ILE A 1 98 ? 13.239 7.455 -19.092 1.00 90.75 98 ILE A O 1
ATOM 770 N N . ASP A 1 99 ? 12.541 8.671 -20.849 1.00 87.38 99 ASP A N 1
ATOM 771 C CA . ASP A 1 99 ? 13.453 9.785 -20.615 1.00 87.38 99 ASP A CA 1
ATOM 772 C C . ASP A 1 99 ? 12.841 10.804 -19.636 1.00 87.38 99 ASP A C 1
ATOM 774 O O . ASP A 1 99 ? 11.620 10.946 -19.546 1.00 87.38 99 ASP A O 1
ATOM 778 N N . GLU A 1 100 ? 13.681 11.541 -18.907 1.00 81.81 100 GLU A N 1
ATOM 779 C CA . GLU A 1 100 ? 13.242 12.530 -17.908 1.00 81.81 100 GLU A CA 1
ATOM 780 C C . GLU A 1 100 ? 12.354 13.663 -18.464 1.00 81.81 100 GLU A C 1
ATOM 782 O O . GLU A 1 100 ? 11.633 14.311 -17.705 1.00 81.81 100 GLU A O 1
ATOM 787 N N . ASN A 1 101 ? 12.383 13.903 -19.779 1.00 80.19 101 ASN A N 1
ATOM 788 C CA . ASN A 1 101 ? 11.562 14.899 -20.473 1.00 80.19 101 ASN A CA 1
ATOM 789 C C . ASN A 1 101 ? 10.348 14.263 -21.181 1.00 80.19 101 ASN A C 1
ATOM 791 O O . ASN A 1 101 ? 9.605 14.948 -21.895 1.00 80.19 101 ASN A O 1
ATOM 795 N N . GLY A 1 102 ? 10.150 12.959 -20.995 1.00 65.19 102 GLY A N 1
ATOM 796 C CA . GLY A 1 102 ? 9.178 12.149 -21.696 1.00 65.19 102 GLY A CA 1
ATOM 797 C C . GLY A 1 102 ? 7.755 12.480 -21.264 1.00 65.19 102 GLY A C 1
ATOM 798 O O . GLY A 1 102 ? 7.442 12.619 -20.085 1.00 65.19 102 GLY A O 1
ATOM 799 N N . ILE A 1 103 ? 6.849 12.568 -22.237 1.00 63.69 103 ILE A N 1
ATOM 800 C CA . ILE A 1 103 ? 5.426 12.889 -22.010 1.00 63.69 103 ILE A CA 1
ATOM 801 C C . ILE A 1 103 ? 4.618 11.633 -21.601 1.00 63.69 103 ILE A C 1
ATOM 803 O O . ILE A 1 103 ? 3.439 11.721 -21.268 1.00 63.69 103 ILE A O 1
ATOM 807 N N . ASN A 1 104 ? 5.244 10.452 -21.594 1.00 75.7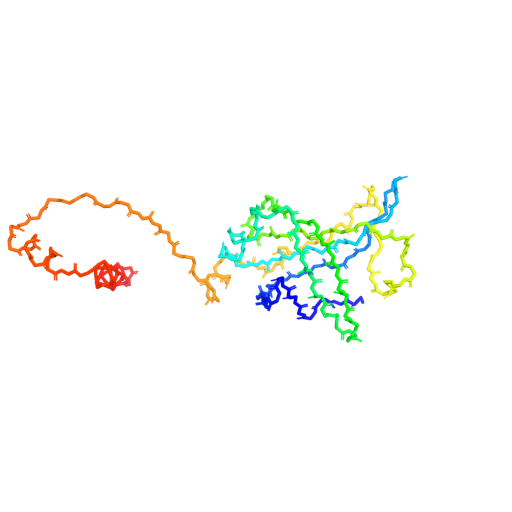5 104 ASN A N 1
ATOM 808 C CA . ASN A 1 104 ? 4.556 9.158 -21.548 1.00 75.75 104 ASN A CA 1
ATOM 809 C C . ASN A 1 104 ? 4.796 8.387 -20.243 1.00 75.75 104 ASN A C 1
ATOM 811 O O . ASN A 1 104 ? 5.107 7.198 -20.277 1.00 75.75 104 ASN A O 1
ATOM 815 N N . PHE A 1 105 ? 4.639 9.044 -19.094 1.00 83.81 105 PHE A N 1
ATOM 816 C CA . PHE A 1 105 ? 4.587 8.313 -17.828 1.00 83.81 105 PHE A CA 1
ATOM 817 C C . PHE A 1 105 ? 3.333 7.418 -17.776 1.00 83.81 105 PHE A C 1
ATOM 819 O O . PHE A 1 105 ? 2.257 7.853 -18.206 1.00 83.81 105 PHE A O 1
ATOM 826 N N . PRO A 1 106 ? 3.439 6.176 -17.274 1.00 86.56 106 PRO A N 1
ATOM 827 C CA . PRO A 1 106 ? 2.296 5.281 -17.152 1.00 86.56 106 PRO A CA 1
ATOM 828 C C . PRO A 1 106 ? 1.221 5.843 -16.211 1.00 86.56 106 PRO A C 1
ATOM 830 O O . PRO A 1 106 ? 1.508 6.251 -15.090 1.00 86.56 106 PRO A O 1
ATOM 833 N N . ASP A 1 107 ? -0.042 5.812 -16.641 1.00 88.88 107 ASP A N 1
ATOM 834 C CA . ASP A 1 107 ? -1.184 6.144 -15.780 1.00 88.88 107 ASP A CA 1
ATOM 835 C C . ASP A 1 107 ? -1.672 4.883 -15.054 1.00 88.88 107 ASP A C 1
ATOM 837 O O . ASP A 1 107 ? -2.492 4.115 -15.572 1.00 88.88 107 ASP A O 1
ATOM 841 N N . VAL A 1 108 ? -1.139 4.661 -13.851 1.00 92.06 108 VAL A N 1
ATOM 842 C CA . VAL A 1 108 ? -1.502 3.513 -13.009 1.00 92.06 108 VAL A CA 1
ATOM 843 C C . VAL A 1 108 ? -2.868 3.666 -12.330 1.00 92.06 108 VAL A C 1
ATOM 845 O O . VAL A 1 108 ? -3.442 2.659 -11.918 1.00 92.06 108 VAL A O 1
ATOM 848 N N . GLU A 1 109 ? -3.444 4.872 -12.254 1.00 91.69 109 GLU A N 1
ATOM 849 C CA . GLU A 1 109 ? -4.782 5.082 -11.675 1.00 91.69 109 GLU A CA 1
ATOM 850 C C . GLU A 1 109 ? -5.909 4.691 -12.648 1.00 91.69 109 GLU A C 1
ATOM 852 O O . GLU A 1 109 ? -7.052 4.447 -12.238 1.00 91.69 109 GLU A O 1
ATOM 857 N N . LYS A 1 110 ? -5.606 4.623 -13.950 1.00 89.88 110 LYS A N 1
ATOM 858 C CA . LYS A 1 110 ? -6.595 4.407 -15.005 1.00 89.88 110 LYS A CA 1
ATOM 859 C C . LYS A 1 110 ? -7.443 3.157 -14.775 1.00 89.88 110 LYS A C 1
ATOM 861 O O . LYS A 1 110 ? -6.967 2.027 -14.814 1.00 89.88 110 LYS A O 1
ATOM 866 N N . GLY A 1 111 ? -8.751 3.373 -14.653 1.00 90.25 111 GLY A N 1
ATOM 867 C CA . GLY A 1 111 ? -9.737 2.297 -14.540 1.00 90.25 111 GLY A CA 1
ATOM 868 C C . GLY A 1 111 ? -9.911 1.732 -13.130 1.00 90.25 111 GLY A C 1
ATOM 869 O O . GLY A 1 111 ? -10.716 0.819 -12.966 1.00 90.25 111 GLY A O 1
ATOM 870 N N . ILE A 1 112 ? -9.230 2.281 -12.118 1.00 93.62 112 ILE A N 1
ATOM 871 C CA . ILE A 1 112 ? -9.412 1.891 -10.717 1.00 93.62 112 ILE A CA 1
ATOM 872 C C . ILE A 1 112 ? -10.230 2.947 -9.982 1.00 93.62 112 ILE A C 1
ATOM 874 O O . ILE A 1 112 ? -10.006 4.150 -10.111 1.00 93.62 112 ILE A O 1
ATOM 878 N N . SER A 1 113 ? -11.179 2.494 -9.162 1.00 94.69 113 SER A N 1
ATOM 879 C CA . SER A 1 113 ? -11.878 3.355 -8.216 1.00 94.69 113 SER A CA 1
ATOM 880 C C . SER A 1 113 ? -11.471 3.041 -6.778 1.00 94.69 113 SER A C 1
ATOM 882 O O . SER A 1 113 ? -11.219 1.893 -6.414 1.00 94.69 113 SER A O 1
ATOM 884 N N . LEU A 1 114 ? -11.493 4.059 -5.915 1.00 94.44 114 LEU A N 1
ATOM 885 C CA . LEU A 1 114 ? -11.271 3.879 -4.477 1.00 94.44 114 LEU A CA 1
ATOM 886 C C . LEU A 1 114 ? -12.299 2.922 -3.844 1.00 94.44 114 LEU A C 1
ATOM 888 O O . LEU A 1 114 ? -12.007 2.233 -2.869 1.00 94.44 114 LEU A O 1
ATOM 892 N N . ALA A 1 115 ? -13.511 2.860 -4.403 1.00 93.88 115 ALA A N 1
ATOM 893 C CA . ALA A 1 115 ? -14.534 1.928 -3.950 1.00 93.88 115 ALA A CA 1
ATOM 894 C C . ALA A 1 115 ? -14.142 0.469 -4.228 1.00 93.88 115 ALA A C 1
ATOM 896 O O . ALA A 1 115 ? -14.433 -0.392 -3.403 1.00 93.88 115 ALA A O 1
ATOM 897 N N . ASP A 1 116 ? -13.470 0.189 -5.347 1.00 93.44 116 ASP A N 1
ATOM 898 C CA . ASP A 1 116 ? -12.989 -1.159 -5.666 1.00 93.44 116 ASP A CA 1
ATOM 899 C C . ASP A 1 116 ? -11.831 -1.572 -4.759 1.00 93.44 116 ASP A C 1
ATOM 901 O O . ASP A 1 116 ? -11.814 -2.703 -4.275 1.00 93.44 116 ASP A O 1
ATOM 905 N N . ILE A 1 117 ? -10.945 -0.630 -4.427 1.00 95.44 117 ILE A N 1
ATOM 906 C CA . ILE A 1 117 ? -9.867 -0.849 -3.454 1.00 95.44 117 ILE A CA 1
ATOM 907 C C . ILE A 1 117 ? -10.437 -1.294 -2.102 1.00 95.44 117 ILE A C 1
ATOM 909 O O . ILE A 1 117 ? -10.060 -2.335 -1.560 1.00 95.44 117 ILE A O 1
ATOM 913 N N . ARG A 1 118 ? -11.438 -0.566 -1.603 1.00 95.31 118 ARG A N 1
ATOM 914 C CA . ARG A 1 118 ? -12.076 -0.835 -0.306 1.00 95.31 118 ARG A CA 1
ATOM 915 C C . ARG A 1 118 ? -12.921 -2.109 -0.255 1.00 95.31 118 ARG A C 1
ATOM 917 O O . ARG A 1 118 ? -13.257 -2.555 0.841 1.00 95.31 118 ARG A O 1
ATOM 924 N N . LYS A 1 119 ? -13.279 -2.703 -1.403 1.00 94.12 119 LYS A N 1
ATOM 925 C CA . LYS A 1 119 ? -13.908 -4.039 -1.450 1.00 94.12 119 LYS A CA 1
ATOM 926 C C . LYS A 1 119 ? -12.908 -5.142 -1.120 1.00 94.12 119 LYS A C 1
ATOM 928 O O . LYS A 1 119 ? -13.306 -6.145 -0.535 1.00 94.12 119 LYS A O 1
ATOM 933 N N . VAL A 1 120 ? -11.646 -4.962 -1.509 1.00 94.00 120 VAL A N 1
ATOM 934 C CA . VAL A 1 120 ? -10.563 -5.906 -1.212 1.00 94.00 120 VAL A CA 1
ATOM 935 C C . VAL A 1 120 ? -10.068 -5.688 0.212 1.00 94.00 120 VAL A C 1
ATOM 937 O O . VAL A 1 120 ? -10.001 -6.637 0.989 1.00 94.00 120 VAL A O 1
ATOM 940 N N . GLU A 1 121 ? -9.787 -4.437 0.583 1.00 92.38 121 GLU A N 1
ATOM 941 C CA . GLU A 1 121 ? -9.300 -4.113 1.920 1.00 92.38 121 GLU A CA 1
ATOM 942 C C . GLU A 1 121 ? -9.856 -2.774 2.420 1.00 92.38 121 GLU A C 1
ATOM 944 O O . GLU A 1 121 ? -9.477 -1.700 1.959 1.00 92.38 121 GLU A O 1
ATOM 949 N N . MET A 1 122 ? -10.767 -2.839 3.395 1.00 91.56 122 MET A N 1
ATOM 950 C CA . MET A 1 122 ? -11.346 -1.657 4.035 1.00 91.56 122 MET A CA 1
ATOM 951 C C . MET A 1 122 ? -10.445 -1.186 5.188 1.00 91.56 122 MET A C 1
ATOM 953 O O . MET A 1 122 ? -10.283 -1.936 6.158 1.00 91.56 122 MET A O 1
ATOM 957 N N . PRO A 1 123 ? -9.906 0.046 5.158 1.00 92.75 123 PRO A N 1
ATOM 958 C CA . PRO A 1 123 ? -9.132 0.563 6.276 1.00 92.75 123 PRO A CA 1
ATOM 959 C C . PRO A 1 123 ? -10.031 0.830 7.492 1.00 92.75 123 PRO A C 1
ATOM 961 O O . PRO A 1 123 ? -11.122 1.388 7.376 1.00 92.75 123 PRO A O 1
ATOM 964 N N . ASP A 1 124 ? -9.547 0.480 8.682 1.00 90.62 124 ASP A N 1
ATOM 965 C CA . ASP A 1 124 ? -10.140 0.943 9.936 1.00 90.62 124 ASP A CA 1
ATOM 966 C C . ASP A 1 124 ? -9.604 2.343 10.277 1.00 90.62 124 ASP A C 1
ATOM 968 O O . ASP A 1 124 ? -8.393 2.579 10.265 1.00 90.62 124 ASP A O 1
ATOM 972 N N . GLU A 1 125 ? -10.500 3.251 10.662 1.00 90.31 125 GLU A N 1
ATOM 973 C CA . GLU A 1 125 ? -10.148 4.573 11.182 1.00 90.31 125 GLU A CA 1
ATOM 974 C C . GLU A 1 125 ? -10.670 4.757 12.603 1.00 90.31 125 GLU A C 1
ATOM 976 O O . GLU A 1 125 ? -11.768 4.320 12.959 1.00 90.31 125 GLU A O 1
ATOM 981 N N . LYS A 1 126 ? -9.869 5.421 13.440 1.00 90.62 126 LYS A N 1
ATOM 982 C CA . LYS A 1 126 ? -10.272 5.736 14.812 1.00 90.62 126 LYS A CA 1
ATOM 983 C C . LYS A 1 126 ? -11.098 7.014 14.823 1.00 90.62 126 LYS A C 1
ATOM 985 O O . LYS A 1 126 ? -10.633 8.063 14.392 1.00 90.62 126 LYS A O 1
ATOM 990 N N . ILE A 1 127 ? -12.281 6.937 15.422 1.00 92.56 127 ILE A N 1
ATOM 991 C CA . ILE A 1 127 ? -13.119 8.097 15.730 1.00 92.56 127 ILE A CA 1
ATOM 992 C C . ILE A 1 127 ? -13.357 8.186 17.239 1.00 92.56 127 ILE A C 1
ATOM 994 O O . ILE A 1 127 ? -13.385 7.168 17.932 1.00 92.56 127 ILE A O 1
ATOM 998 N N . THR A 1 128 ? -13.535 9.404 17.753 1.00 92.56 128 THR A N 1
ATOM 999 C CA . THR A 1 128 ? -13.944 9.633 19.146 1.00 92.56 128 THR A CA 1
ATOM 1000 C C . THR A 1 128 ? -15.401 10.063 19.173 1.00 92.56 128 THR A C 1
ATOM 1002 O O . THR A 1 128 ? -15.756 11.066 18.560 1.00 92.56 128 THR A O 1
ATOM 1005 N N . LEU A 1 129 ? -16.230 9.340 19.924 1.00 90.12 129 LEU A N 1
ATOM 1006 C CA . LEU A 1 129 ? -17.642 9.654 20.112 1.00 90.12 129 LEU A CA 1
ATOM 1007 C C . LEU A 1 129 ? -17.886 10.103 21.559 1.00 90.12 129 LEU A C 1
ATOM 1009 O O . LEU A 1 129 ? -17.447 9.440 22.498 1.00 90.12 129 LEU A O 1
ATOM 1013 N N . LYS A 1 130 ? -18.585 11.226 21.746 1.00 94.06 130 LYS A N 1
ATOM 1014 C CA . LYS A 1 130 ? -19.027 11.714 23.062 1.00 94.06 130 LYS A CA 1
ATOM 1015 C C . LYS A 1 130 ? -20.551 11.681 23.107 1.00 94.06 130 LYS A C 1
ATOM 1017 O O . LYS A 1 130 ? -21.186 12.332 22.286 1.00 94.06 130 LYS A O 1
ATOM 1022 N N . LEU A 1 131 ? -21.116 10.930 24.052 1.00 93.00 131 LEU A N 1
ATOM 1023 C CA . LEU A 1 131 ? -22.559 10.713 24.184 1.00 93.00 131 LEU A CA 1
ATOM 1024 C C . LEU A 1 131 ? -23.033 11.002 25.609 1.00 93.00 131 LEU A C 1
ATOM 1026 O O . LEU A 1 131 ? -22.284 10.825 26.571 1.00 93.00 131 LEU A O 1
ATOM 1030 N N . THR A 1 132 ? -24.305 11.366 25.734 1.00 96.94 132 THR A N 1
ATOM 1031 C CA . THR A 1 132 ? -25.037 11.396 27.003 1.00 96.94 132 THR A CA 1
ATOM 1032 C C . THR A 1 132 ? -26.140 10.350 26.925 1.00 96.94 132 THR A C 1
ATOM 1034 O O . THR A 1 132 ? -26.984 10.427 26.037 1.00 96.94 132 THR A O 1
ATOM 1037 N N . LEU A 1 133 ? -26.108 9.360 27.819 1.00 96.31 133 LEU A N 1
ATOM 1038 C CA . LEU A 1 133 ? -27.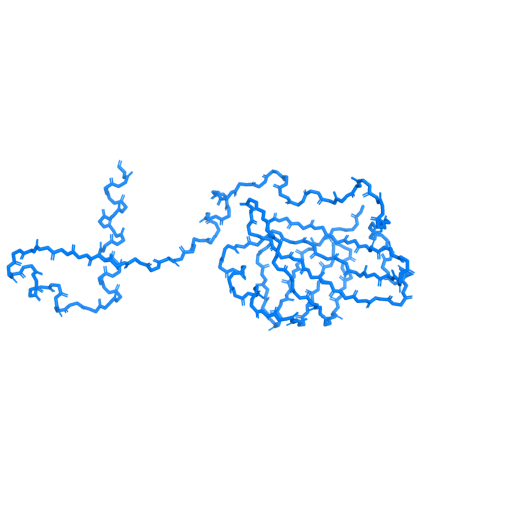001 8.198 27.800 1.00 96.31 133 LEU A CA 1
ATOM 1039 C C . LEU A 1 133 ? -27.621 7.963 29.190 1.00 96.31 133 LEU A C 1
ATOM 1041 O O . LEU A 1 133 ? -27.023 8.374 30.190 1.00 96.31 133 LEU A O 1
ATOM 1045 N N . PRO A 1 134 ? -28.783 7.286 29.266 1.00 98.12 134 PRO A N 1
ATOM 1046 C CA . PRO A 1 134 ? -29.324 6.740 30.511 1.00 98.12 134 PRO A CA 1
ATOM 1047 C C . PRO A 1 134 ? -28.305 5.890 31.291 1.00 98.12 134 PRO A C 1
ATOM 1049 O O . PRO A 1 134 ? -27.442 5.236 30.701 1.00 98.12 134 PRO A O 1
ATOM 1052 N N . ILE A 1 135 ? -28.387 5.915 32.627 1.00 96.75 135 ILE A N 1
ATOM 1053 C CA . ILE A 1 135 ? -27.361 5.324 33.505 1.00 96.75 135 ILE A CA 1
ATOM 1054 C C . ILE A 1 135 ? -27.215 3.808 33.328 1.00 96.75 135 ILE A C 1
ATOM 1056 O O . ILE A 1 135 ? -26.097 3.305 33.300 1.00 96.75 135 ILE A O 1
ATOM 1060 N N . ASP A 1 136 ? -28.318 3.100 33.116 1.00 97.88 136 ASP A N 1
ATOM 1061 C CA . ASP A 1 136 ? -28.365 1.661 32.850 1.00 97.88 136 ASP A CA 1
ATOM 1062 C C . ASP A 1 136 ? -27.635 1.296 31.546 1.00 97.88 136 ASP A C 1
ATOM 1064 O O . ASP A 1 136 ? -26.873 0.329 31.499 1.00 97.88 136 ASP A O 1
ATOM 1068 N N . GLN A 1 137 ? -27.779 2.116 30.500 1.00 96.44 137 GLN A N 1
ATOM 1069 C CA . GLN A 1 137 ? -27.040 1.946 29.245 1.00 96.44 137 GLN A CA 1
ATOM 1070 C C . GLN A 1 137 ? -25.543 2.210 29.433 1.00 96.44 137 GLN A C 1
ATOM 1072 O O . GLN A 1 137 ? -24.712 1.491 28.877 1.00 96.44 137 GLN A O 1
ATOM 1077 N N . VAL A 1 138 ? -25.184 3.221 30.235 1.00 96.44 138 VAL A N 1
ATOM 1078 C CA . VAL A 1 138 ? -23.783 3.513 30.576 1.00 96.44 138 VAL A CA 1
ATOM 1079 C C . VAL A 1 138 ? -23.158 2.342 31.332 1.00 96.44 138 VAL A C 1
ATOM 1081 O O . VAL A 1 138 ? -22.041 1.938 31.010 1.00 96.44 138 VAL A O 1
ATOM 1084 N N . GLU A 1 139 ? -23.858 1.781 32.315 1.00 96.81 139 GLU A N 1
ATOM 1085 C CA . GLU A 1 139 ? -23.404 0.614 33.075 1.00 96.81 139 GLU A CA 1
ATOM 1086 C C . GLU A 1 139 ? -23.229 -0.613 32.177 1.00 96.81 139 GLU A C 1
ATOM 1088 O O . GLU A 1 139 ? -22.181 -1.261 32.222 1.00 96.81 139 GLU A O 1
ATOM 1093 N N . TRP A 1 140 ? -24.194 -0.881 31.293 1.00 97.12 140 TRP A N 1
ATOM 1094 C CA . TRP A 1 140 ? -24.099 -1.976 30.331 1.00 97.12 140 TRP A CA 1
ATOM 1095 C C . TRP A 1 140 ? -22.903 -1.816 29.379 1.00 97.12 140 TRP A C 1
ATOM 1097 O O . TRP A 1 140 ? -22.154 -2.774 29.180 1.00 97.12 140 TRP A O 1
ATOM 1107 N N . LEU A 1 141 ? -22.675 -0.611 28.836 1.00 95.31 141 LEU A N 1
ATOM 1108 C CA . LEU A 1 141 ? -21.540 -0.318 27.948 1.00 95.31 141 LEU A CA 1
ATOM 1109 C C . LEU A 1 141 ? -20.191 -0.436 28.667 1.00 95.31 141 LEU A C 1
ATOM 1111 O O . LEU A 1 141 ? -19.235 -0.949 28.088 1.00 95.31 141 LEU A O 1
ATOM 1115 N N . ARG A 1 142 ? -20.101 -0.002 29.932 1.00 93.94 142 ARG A N 1
ATOM 1116 C CA . ARG A 1 142 ? -18.885 -0.134 30.758 1.00 93.94 142 ARG A CA 1
ATOM 1117 C C . ARG A 1 142 ? -18.510 -1.589 31.032 1.00 93.94 142 ARG A C 1
ATOM 1119 O O . ARG A 1 142 ? -17.340 -1.868 31.273 1.00 93.94 142 ARG A O 1
ATOM 1126 N N . GLY A 1 143 ? -19.476 -2.504 30.974 1.00 96.00 143 GLY A N 1
ATOM 1127 C CA . GLY A 1 143 ? -19.248 -3.943 31.090 1.00 96.00 143 GLY A CA 1
ATOM 1128 C C . GLY A 1 143 ? -18.698 -4.616 29.825 1.00 96.00 143 GLY A C 1
ATOM 1129 O O . GLY A 1 143 ? -18.497 -5.828 29.847 1.00 96.00 143 GLY A O 1
ATOM 1130 N N . LYS A 1 144 ? -18.484 -3.886 28.719 1.00 96.88 144 LYS A N 1
ATOM 1131 C CA . LYS A 1 144 ? -18.010 -4.432 27.436 1.00 96.88 144 LYS A CA 1
ATOM 1132 C C . LYS A 1 144 ? -16.545 -4.110 27.174 1.00 96.88 144 LYS A C 1
ATOM 1134 O O . LYS A 1 144 ? -16.052 -3.030 27.486 1.00 96.88 144 LYS A O 1
ATOM 1139 N N . THR A 1 145 ? -15.850 -5.036 26.524 1.00 96.69 145 THR A N 1
ATOM 1140 C CA . THR A 1 145 ? -14.497 -4.806 26.009 1.00 96.69 145 THR A CA 1
ATOM 1141 C C . THR A 1 145 ? -14.519 -3.889 24.785 1.00 96.69 145 THR A C 1
ATOM 1143 O O . THR A 1 145 ? -15.502 -3.825 24.046 1.00 96.69 145 THR A O 1
ATOM 1146 N N . SER A 1 146 ? -13.393 -3.235 24.483 1.00 92.25 146 SER A N 1
ATOM 1147 C CA . SER A 1 146 ? -13.260 -2.407 23.272 1.00 92.25 146 SER A CA 1
ATOM 1148 C C . SER A 1 146 ? -13.567 -3.176 21.981 1.00 92.25 146 SER A C 1
ATOM 1150 O O . SER A 1 146 ? -14.077 -2.596 21.024 1.00 92.25 146 SER A O 1
ATOM 1152 N N . LYS A 1 147 ? -13.284 -4.487 21.946 1.00 94.44 147 LYS A N 1
ATOM 1153 C CA . LYS A 1 147 ? -13.586 -5.352 20.798 1.00 94.44 147 LYS A CA 1
ATOM 1154 C C . LYS A 1 147 ? -15.092 -5.556 20.631 1.00 94.44 147 LYS A C 1
ATOM 1156 O O . LYS A 1 147 ? -15.591 -5.425 19.517 1.00 94.44 147 LYS A O 1
ATOM 1161 N N . GLU A 1 148 ? -15.804 -5.839 21.720 1.00 95.69 148 GLU A N 1
ATOM 1162 C CA . GLU A 1 148 ? -17.265 -5.975 21.704 1.00 95.69 148 GLU A CA 1
ATOM 1163 C C . GLU A 1 148 ? -17.935 -4.654 21.328 1.00 95.69 148 GLU A C 1
ATOM 1165 O O . GLU A 1 148 ? -18.787 -4.637 20.445 1.00 95.69 148 GLU A O 1
ATOM 1170 N N . LEU A 1 149 ? -17.501 -3.535 21.921 1.00 94.69 149 LEU A N 1
ATOM 1171 C CA . LEU A 1 149 ? -18.012 -2.208 21.573 1.00 94.69 149 LEU A CA 1
ATOM 1172 C C . LEU A 1 149 ? -17.804 -1.908 20.085 1.00 94.69 149 LEU A C 1
ATOM 1174 O O . LEU A 1 149 ? -18.747 -1.492 19.416 1.00 94.69 149 LEU A O 1
ATOM 1178 N N . LYS A 1 150 ? -16.613 -2.192 19.535 1.00 93.88 150 LYS A N 1
ATOM 1179 C CA . LYS A 1 150 ? -16.349 -2.046 18.094 1.00 93.88 150 LYS A CA 1
ATOM 1180 C C . LYS A 1 150 ? -17.348 -2.851 17.258 1.00 93.88 150 LYS A C 1
ATOM 1182 O O . LYS A 1 150 ? -17.860 -2.328 16.276 1.00 93.88 150 LYS A O 1
ATOM 1187 N N . GLN A 1 151 ? -17.633 -4.098 17.630 1.00 94.50 151 GLN A N 1
ATOM 1188 C CA . GLN A 1 151 ? -18.581 -4.948 16.902 1.00 94.50 151 GLN A CA 1
ATOM 1189 C C . GLN A 1 151 ? -20.021 -4.435 17.000 1.00 94.50 151 GLN A C 1
ATOM 1191 O O . GLN A 1 151 ? -20.696 -4.359 15.977 1.00 94.50 151 GLN A O 1
ATOM 1196 N N . ILE A 1 152 ? -20.464 -4.035 18.196 1.00 94.81 152 ILE A N 1
ATOM 1197 C CA . ILE A 1 152 ? -21.802 -3.481 18.438 1.00 94.81 152 ILE A CA 1
ATOM 1198 C C . ILE A 1 152 ? -22.011 -2.222 17.595 1.00 94.81 152 ILE A C 1
ATOM 1200 O O . ILE A 1 152 ? -22.956 -2.158 16.813 1.00 94.81 152 ILE A O 1
ATOM 1204 N N . PHE A 1 153 ? -21.107 -1.242 17.698 1.00 94.31 153 PHE A N 1
ATOM 1205 C CA . PHE A 1 153 ? -21.227 -0.001 16.934 1.00 94.31 153 PHE A CA 1
ATOM 1206 C C . PHE A 1 153 ? -21.115 -0.244 15.429 1.00 94.31 153 PHE A C 1
ATOM 1208 O O . PHE A 1 15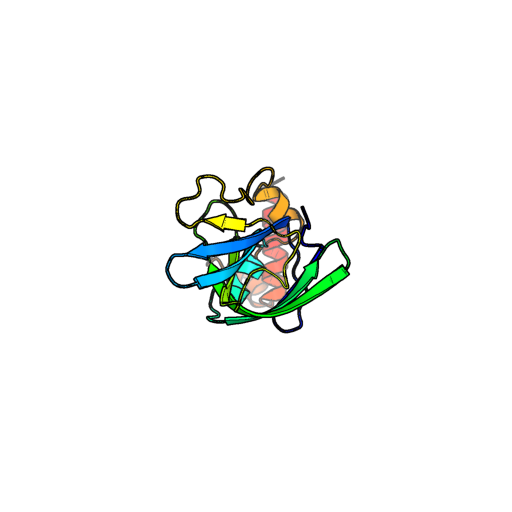3 ? -21.876 0.350 14.675 1.00 94.31 153 PHE A O 1
ATOM 1215 N N . LYS A 1 154 ? -20.233 -1.148 14.980 1.00 92.94 154 LYS A N 1
ATOM 1216 C CA . LYS A 1 154 ? -20.135 -1.512 13.559 1.00 92.94 154 LYS A CA 1
ATOM 1217 C C . LYS A 1 154 ? -21.457 -2.086 13.041 1.00 92.94 154 LYS A C 1
ATOM 1219 O O . LYS A 1 154 ? -21.911 -1.665 11.985 1.00 92.94 154 LYS A O 1
ATOM 1224 N N . ALA A 1 155 ? -22.086 -2.997 13.785 1.00 94.44 155 ALA A N 1
ATOM 1225 C CA . ALA A 1 155 ? -23.371 -3.584 13.407 1.00 94.44 155 AL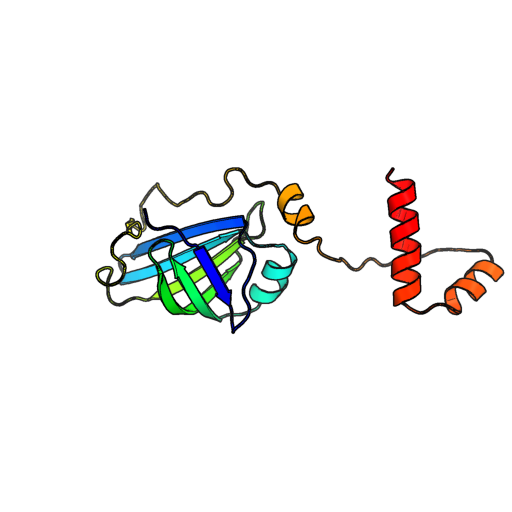A A CA 1
ATOM 1226 C C . ALA A 1 155 ? -24.496 -2.538 13.361 1.00 94.44 155 ALA A C 1
ATOM 1228 O O . ALA A 1 155 ? -25.202 -2.465 12.362 1.00 94.44 155 ALA A O 1
ATOM 1229 N N . ILE A 1 156 ? -24.612 -1.692 14.394 1.00 94.81 156 ILE A N 1
ATOM 1230 C CA . ILE A 1 156 ? -25.616 -0.616 14.449 1.00 94.81 156 ILE A CA 1
ATOM 1231 C C . ILE A 1 156 ? -25.437 0.355 13.278 1.00 94.81 156 ILE A C 1
ATOM 1233 O O . ILE A 1 156 ? -26.408 0.717 12.629 1.00 94.81 156 ILE A O 1
ATOM 1237 N N . ILE A 1 157 ? -24.204 0.774 12.984 1.00 94.88 157 ILE A N 1
ATOM 1238 C CA . ILE A 1 157 ? -23.947 1.723 11.895 1.00 94.88 157 ILE A CA 1
ATOM 1239 C C . ILE A 1 157 ? -24.318 1.110 10.540 1.00 94.88 157 ILE A C 1
ATOM 1241 O O . ILE A 1 157 ? -24.964 1.785 9.748 1.00 94.88 157 ILE A O 1
ATOM 1245 N N . TYR A 1 158 ? -23.967 -0.155 10.275 1.00 92.69 158 TYR A N 1
ATOM 1246 C CA . TYR A 1 158 ? -24.368 -0.807 9.022 1.00 92.69 158 TYR A CA 1
ATOM 1247 C C . TYR A 1 158 ? -25.877 -0.971 8.892 1.00 92.69 158 TYR A C 1
ATOM 1249 O O . TYR A 1 158 ? -26.399 -0.770 7.803 1.00 92.69 158 TYR A O 1
ATOM 1257 N N . ASP A 1 159 ? -26.567 -1.317 9.978 1.00 95.31 159 ASP A N 1
ATOM 1258 C CA . ASP A 1 159 ? -28.027 -1.414 9.990 1.00 95.31 159 ASP A CA 1
ATOM 1259 C C . ASP A 1 159 ? -28.686 -0.078 9.616 1.00 95.31 159 ASP A C 1
ATOM 1261 O O . ASP A 1 159 ? -29.613 -0.061 8.822 1.00 95.31 159 ASP A O 1
ATOM 1265 N N . GLN A 1 160 ? -28.150 1.047 10.101 1.00 94.75 160 GLN A N 1
ATOM 1266 C CA . GLN A 1 160 ? -28.672 2.388 9.803 1.00 94.75 160 GLN A CA 1
ATOM 1267 C C . GLN A 1 160 ? -28.247 2.954 8.437 1.00 94.75 160 GLN A C 1
ATOM 1269 O O . GLN A 1 160 ? -28.813 3.947 7.984 1.00 94.75 160 GLN A O 1
ATOM 1274 N N . MET A 1 161 ? -27.214 2.390 7.808 1.00 92.06 161 MET A N 1
ATOM 1275 C CA . MET A 1 161 ? -26.786 2.773 6.455 1.00 92.06 161 MET A CA 1
ATOM 1276 C C . MET A 1 161 ? -27.592 2.071 5.354 1.00 92.06 161 MET A C 1
ATOM 1278 O O . MET A 1 161 ? -27.507 2.495 4.199 1.00 92.06 161 MET A O 1
ATOM 1282 N N . ASN A 1 162 ? -28.314 1.004 5.706 1.00 71.88 162 ASN A N 1
ATOM 1283 C CA . ASN A 1 162 ? -29.187 0.235 4.818 1.00 71.88 162 ASN A CA 1
ATOM 1284 C C . ASN A 1 162 ? -30.637 0.726 4.899 1.00 71.88 162 ASN A C 1
ATOM 1286 O O . ASN A 1 162 ? -31.352 0.531 3.891 1.00 71.88 162 ASN A O 1
#

Foldseek 3Di:
DKAWDWKDWQNRTFDFPFKAWAWEQEPVAIKTKIKTFGAPVVLVVPQPDQWTFMWIQIPVRDIDTDIWGWHFDDDQTGMIMTMDGDRDCPVVPPHYYAYPVRPDDDDRCPPDDNVVSCVVPNDDDDDDDDDDDDPVVVVVVVPDDPVVVVVVVVVVVVVVVD

pLDDT: mean 93.03, std 5.55, range [63.69, 98.12]